Protein AF-A0A9E4ESA1-F1 (afdb_monomer)

Foldseek 3Di:
DDDDPDDDDLVVDDPVVSVVLVVQEDPDDDDDGPDHDDDDDDDDDDQDPVRVVVVVVCVVVVVVVPADADDDPVCVVVVVVVVHHHDDDDPPDDDDDDDDDDDDPVVVVVVVVVVVCVVVVDDDDDDDPDDDCCVVAVVVVHDPPHVVVVVVPDDDDPPPPDDDD

pLDDT: mean 81.93, std 13.22, range [29.19, 98.12]

Structure (mmCIF, N/CA/C/O backbone):
data_AF-A0A9E4ESA1-F1
#
_entry.id   AF-A0A9E4ESA1-F1
#
loop_
_atom_site.group_PDB
_atom_site.id
_atom_site.type_symbol
_atom_site.label_atom_id
_atom_site.label_alt_id
_atom_site.label_comp_id
_atom_site.label_asym_id
_atom_site.label_entity_id
_atom_site.label_seq_id
_atom_site.pdbx_PDB_ins_code
_atom_site.Cartn_x
_atom_site.Cartn_y
_atom_site.Cartn_z
_atom_site.occupancy
_atom_site.B_iso_or_equiv
_atom_site.auth_seq_id
_atom_site.auth_comp_id
_atom_site.auth_asym_id
_atom_site.auth_atom_id
_atom_site.pdbx_PDB_model_num
ATOM 1 N N . GLU A 1 1 ? 7.015 -31.900 52.671 1.00 43.53 1 GLU A N 1
ATOM 2 C CA . GLU A 1 1 ? 5.745 -31.254 52.297 1.00 43.53 1 GLU A CA 1
ATOM 3 C C . GLU A 1 1 ? 5.030 -30.828 53.572 1.00 43.53 1 GLU A C 1
ATOM 5 O O . GLU A 1 1 ? 4.573 -31.668 54.329 1.00 43.53 1 GLU A O 1
ATOM 10 N N . ALA A 1 2 ? 5.078 -29.531 53.855 1.00 29.19 2 ALA A N 1
ATOM 11 C CA . ALA A 1 2 ? 4.294 -28.795 54.845 1.00 29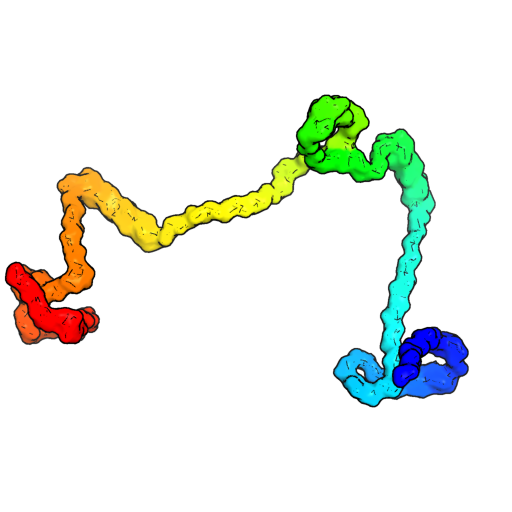.19 2 ALA A CA 1
ATOM 12 C C . ALA A 1 2 ? 4.260 -27.382 54.242 1.00 29.19 2 ALA A C 1
ATOM 14 O O . ALA A 1 2 ? 5.314 -26.798 53.997 1.00 29.19 2 ALA A O 1
ATOM 15 N N . GLY A 1 3 ? 3.130 -26.959 53.686 1.00 33.62 3 GLY A N 1
ATOM 16 C CA . GLY A 1 3 ? 2.076 -26.390 54.517 1.00 33.62 3 GLY A CA 1
ATOM 17 C C . GLY A 1 3 ? 2.502 -24.952 54.803 1.00 33.62 3 GLY A C 1
ATOM 18 O O . GLY A 1 3 ? 3.182 -24.704 55.787 1.00 33.62 3 GLY A O 1
ATOM 19 N N . ASP A 1 4 ? 2.491 -24.120 53.767 1.00 46.84 4 ASP A N 1
ATOM 20 C CA . ASP A 1 4 ? 1.438 -23.112 53.607 1.00 46.84 4 ASP A CA 1
ATOM 21 C C . ASP A 1 4 ? 1.682 -21.976 54.609 1.00 46.84 4 ASP A C 1
ATOM 23 O O . ASP A 1 4 ? 1.510 -22.128 55.817 1.00 46.84 4 ASP A O 1
ATOM 27 N N . GLY A 1 5 ? 2.242 -20.872 54.109 1.00 52.59 5 GLY A N 1
ATOM 28 C CA . GLY A 1 5 ? 2.583 -19.727 54.944 1.00 52.59 5 GLY A CA 1
ATOM 29 C C . GLY A 1 5 ? 1.314 -19.190 55.591 1.00 52.59 5 GLY A C 1
ATOM 30 O O . GLY A 1 5 ? 0.482 -18.619 54.896 1.00 52.59 5 GLY A O 1
ATOM 31 N N . ALA A 1 6 ? 1.166 -19.390 56.901 1.00 63.44 6 ALA A N 1
ATOM 32 C CA . ALA A 1 6 ? 0.019 -18.887 57.640 1.00 63.44 6 ALA A CA 1
ATOM 33 C C . ALA A 1 6 ? -0.054 -17.358 57.503 1.00 63.44 6 ALA A C 1
ATOM 35 O O . ALA A 1 6 ? 0.873 -16.643 57.893 1.00 63.44 6 ALA A O 1
ATOM 36 N N . GLU A 1 7 ? -1.151 -16.865 56.927 1.00 67.38 7 GLU A N 1
ATOM 37 C CA . GLU A 1 7 ? -1.477 -15.443 56.917 1.00 67.38 7 GLU A CA 1
ATOM 38 C C . GLU A 1 7 ? -1.911 -15.057 58.336 1.00 67.38 7 GLU A C 1
ATOM 40 O O . GLU A 1 7 ? -2.972 -15.460 58.808 1.00 67.38 7 GLU A O 1
ATOM 45 N N . LEU A 1 8 ? -1.050 -14.327 59.044 1.00 76.00 8 LEU A N 1
ATOM 46 C CA . LEU A 1 8 ? -1.303 -13.832 60.396 1.00 76.00 8 LEU A CA 1
ATOM 47 C C . LEU A 1 8 ? -1.573 -12.331 60.317 1.00 76.00 8 LEU A C 1
ATOM 49 O O . LEU A 1 8 ? -0.857 -11.613 59.612 1.00 76.00 8 LEU A O 1
ATOM 53 N N . ASN A 1 9 ? -2.594 -11.852 61.029 1.00 75.38 9 ASN A N 1
ATOM 54 C CA . ASN A 1 9 ? -2.868 -10.425 61.075 1.00 75.38 9 ASN A CA 1
ATOM 55 C C . ASN A 1 9 ? -1.798 -9.738 61.935 1.00 75.38 9 ASN A C 1
ATOM 57 O O . ASN A 1 9 ? -1.491 -10.173 63.043 1.00 75.38 9 ASN A O 1
ATOM 61 N N . LEU A 1 10 ? -1.195 -8.672 61.409 1.00 73.81 10 LEU A N 1
ATOM 62 C CA . LEU A 1 10 ? -0.106 -7.967 62.087 1.00 73.81 10 LEU A CA 1
ATOM 63 C C . LEU A 1 10 ? -0.573 -7.333 63.408 1.00 73.81 10 LEU A C 1
ATOM 65 O O . LEU A 1 10 ? 0.233 -7.166 64.323 1.00 73.81 10 LEU A O 1
ATOM 69 N N . ASP A 1 11 ? -1.866 -7.024 63.507 1.00 76.25 11 ASP A N 1
ATOM 70 C CA . ASP A 1 11 ? -2.482 -6.398 64.677 1.00 76.25 11 ASP A CA 1
ATOM 71 C C . ASP A 1 11 ? -2.659 -7.366 65.864 1.00 76.25 11 ASP A C 1
ATOM 73 O O . ASP A 1 11 ? -2.854 -6.914 66.990 1.00 76.25 11 ASP A O 1
ATOM 77 N N . ASP A 1 12 ? -2.513 -8.680 65.651 1.00 80.94 12 ASP A N 1
ATOM 78 C CA . ASP A 1 12 ? -2.643 -9.698 66.706 1.00 80.94 12 ASP A CA 1
ATOM 79 C C . ASP A 1 12 ? -1.376 -9.829 67.585 1.00 80.94 12 ASP A C 1
ATOM 81 O O . ASP A 1 12 ? -1.366 -10.566 68.572 1.00 80.94 12 ASP A O 1
ATOM 85 N N . PHE A 1 13 ? -0.287 -9.125 67.247 1.00 81.88 13 PHE A N 1
ATOM 86 C CA . PHE A 1 13 ? 0.993 -9.169 67.968 1.00 81.88 13 PHE A CA 1
ATOM 87 C C . PHE A 1 13 ? 1.196 -7.959 68.894 1.00 81.88 13 PHE A C 1
ATOM 89 O O . PHE A 1 13 ? 0.726 -6.862 68.610 1.00 81.88 13 PHE A O 1
ATOM 96 N N . THR A 1 14 ? 1.977 -8.121 69.967 1.00 83.69 14 THR A N 1
ATOM 97 C CA . THR A 1 14 ? 2.378 -7.030 70.879 1.00 83.69 14 THR A CA 1
ATOM 98 C C . THR A 1 14 ? 3.174 -5.933 70.153 1.00 83.69 14 THR A C 1
ATOM 100 O O . THR A 1 14 ? 3.917 -6.228 69.215 1.00 83.69 14 THR A O 1
ATOM 103 N N . GLU A 1 15 ? 3.091 -4.678 70.611 1.00 77.50 15 GLU A N 1
ATOM 104 C CA . GLU A 1 15 ? 3.741 -3.510 69.977 1.00 77.50 15 GLU A CA 1
ATOM 105 C C . GLU A 1 15 ? 5.250 -3.694 69.716 1.00 77.50 15 GLU A C 1
ATOM 107 O O . GLU A 1 15 ? 5.754 -3.305 68.658 1.00 77.50 15 GLU A O 1
ATOM 112 N N . GLU A 1 16 ? 5.968 -4.357 70.628 1.00 80.50 16 GLU A N 1
ATOM 113 C CA . GLU A 1 16 ? 7.392 -4.682 70.467 1.00 80.50 16 GLU A CA 1
ATOM 114 C C . GLU A 1 16 ? 7.640 -5.568 69.235 1.00 80.50 16 GLU A C 1
ATOM 116 O O . GLU A 1 16 ? 8.523 -5.291 68.420 1.00 80.50 16 GLU A O 1
ATOM 121 N N . ILE A 1 17 ? 6.806 -6.592 69.040 1.00 79.12 17 ILE A N 1
ATOM 122 C CA . ILE A 1 17 ? 6.909 -7.542 67.928 1.00 79.12 17 ILE A CA 1
ATOM 123 C C . ILE A 1 17 ? 6.488 -6.871 66.615 1.00 79.12 17 ILE A C 1
ATOM 125 O O . ILE A 1 17 ? 7.144 -7.059 65.588 1.00 79.12 17 ILE A O 1
ATOM 129 N N . GLN A 1 18 ? 5.457 -6.023 66.639 1.00 77.19 18 GLN A N 1
ATOM 130 C CA . GLN A 1 18 ? 5.045 -5.243 65.468 1.00 77.19 18 GLN A CA 1
ATOM 131 C C . GLN A 1 18 ? 6.162 -4.307 64.981 1.00 77.19 18 GLN A C 1
ATOM 133 O O . GLN A 1 18 ? 6.402 -4.204 63.774 1.00 77.19 18 GLN A O 1
ATOM 138 N N . SER A 1 19 ? 6.866 -3.640 65.905 1.00 74.50 19 SER A N 1
ATOM 139 C CA . SER A 1 19 ? 7.985 -2.748 65.572 1.00 74.50 19 SER A CA 1
ATOM 140 C C . SER A 1 19 ? 9.146 -3.511 64.921 1.00 74.50 19 SER A C 1
ATOM 142 O O . SER A 1 19 ? 9.648 -3.102 63.871 1.00 74.50 19 SER A O 1
ATOM 144 N N . TYR A 1 20 ? 9.471 -4.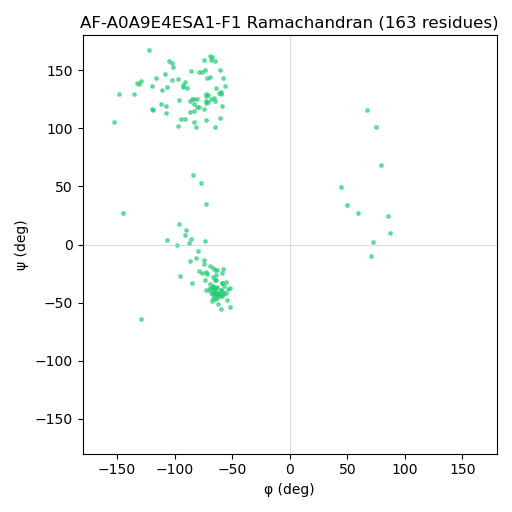689 65.461 1.00 79.06 20 TYR A N 1
ATOM 145 C CA . TYR A 1 20 ? 10.507 -5.579 64.944 1.00 79.06 20 TYR A CA 1
ATOM 146 C C . TYR A 1 20 ? 10.182 -6.120 63.542 1.00 79.06 20 TYR A C 1
ATOM 148 O O . TYR A 1 20 ? 11.043 -6.154 62.657 1.00 79.06 20 TYR A O 1
ATOM 156 N N . ILE A 1 21 ? 8.923 -6.506 63.303 1.00 78.31 21 ILE A N 1
ATOM 157 C CA . ILE A 1 21 ? 8.459 -6.982 61.991 1.00 78.31 21 ILE A CA 1
ATOM 158 C C . ILE A 1 21 ? 8.515 -5.851 60.957 1.00 78.31 21 ILE A C 1
ATOM 160 O O . ILE A 1 21 ? 8.956 -6.074 59.826 1.00 78.31 21 ILE A O 1
ATOM 164 N N . ARG A 1 22 ? 8.126 -4.624 61.329 1.00 73.62 22 ARG A N 1
ATOM 165 C CA . ARG A 1 22 ? 8.182 -3.453 60.435 1.00 73.62 22 ARG A CA 1
ATOM 166 C C . ARG A 1 22 ? 9.616 -3.057 60.075 1.00 73.62 22 ARG A C 1
ATOM 168 O O . ARG A 1 22 ? 9.855 -2.716 58.920 1.00 73.62 22 ARG A O 1
ATOM 175 N N . GLU A 1 23 ? 10.561 -3.143 61.014 1.00 75.06 23 GLU A N 1
ATOM 176 C CA . GLU A 1 23 ? 11.975 -2.809 60.776 1.00 75.06 23 GLU A CA 1
ATOM 177 C C . GLU A 1 23 ? 12.653 -3.788 59.800 1.00 75.06 23 GLU A C 1
ATOM 179 O O . GLU A 1 23 ? 13.450 -3.386 58.952 1.00 75.06 23 GLU A O 1
ATOM 184 N N . ARG A 1 24 ? 12.309 -5.081 59.878 1.00 71.69 24 ARG A N 1
ATOM 185 C CA . ARG A 1 24 ? 12.946 -6.144 59.077 1.00 71.69 24 ARG A CA 1
ATOM 186 C C . ARG A 1 24 ? 12.185 -6.553 57.816 1.00 71.69 24 ARG A C 1
ATOM 188 O O . ARG A 1 24 ? 12.664 -7.410 57.069 1.00 71.69 24 ARG A O 1
ATOM 195 N N . THR A 1 25 ? 11.036 -5.943 57.534 1.00 67.94 25 THR A N 1
ATOM 196 C CA . THR A 1 25 ? 10.279 -6.219 56.307 1.00 67.94 25 THR A CA 1
ATOM 197 C C . THR A 1 25 ? 10.766 -5.341 55.158 1.00 67.94 25 THR A C 1
ATOM 199 O O . THR A 1 25 ? 10.720 -4.114 55.218 1.00 67.94 25 THR A O 1
ATOM 202 N N . SER A 1 26 ? 11.177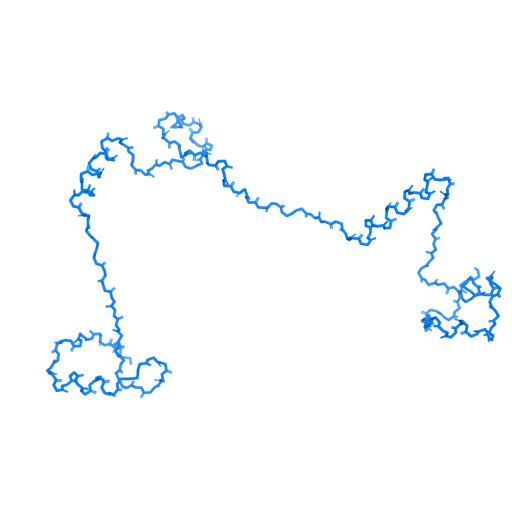 -5.953 54.043 1.00 60.91 26 SER A N 1
ATOM 203 C CA . SER A 1 26 ? 11.481 -5.184 52.834 1.00 60.91 26 SER A CA 1
ATOM 204 C C . SER A 1 26 ? 10.181 -4.716 52.174 1.00 60.91 26 SER A C 1
ATOM 206 O O . SER A 1 26 ? 9.407 -5.546 51.685 1.00 60.91 26 SER A O 1
ATOM 208 N N . LYS A 1 27 ? 9.946 -3.402 52.094 1.00 57.66 27 LYS A N 1
ATOM 209 C CA . LYS A 1 27 ? 8.890 -2.857 51.231 1.00 57.66 27 LYS A CA 1
ATOM 210 C C . LYS A 1 27 ? 9.255 -3.148 49.774 1.00 57.66 27 LYS A C 1
ATOM 212 O O . LYS A 1 27 ? 10.063 -2.440 49.184 1.00 57.66 27 LYS A O 1
ATOM 217 N N . ARG A 1 28 ? 8.625 -4.186 49.211 1.00 53.66 28 ARG A N 1
ATOM 218 C CA . ARG A 1 28 ? 8.676 -4.598 47.795 1.00 53.66 28 ARG A CA 1
ATOM 219 C C . ARG A 1 28 ? 10.041 -5.125 47.302 1.00 53.66 28 ARG A C 1
ATOM 221 O O . ARG A 1 28 ? 11.004 -4.389 47.138 1.00 53.66 28 ARG A O 1
ATOM 228 N N . GLY A 1 29 ? 10.069 -6.406 46.917 1.00 54.22 29 GLY A N 1
ATOM 229 C CA . GLY A 1 29 ? 10.943 -6.880 45.833 1.00 54.22 29 GLY A CA 1
ATOM 230 C C . GLY A 1 29 ? 12.393 -7.273 46.149 1.00 54.22 29 GLY A C 1
ATOM 231 O O . GLY A 1 29 ? 13.202 -7.266 45.226 1.00 54.22 29 GLY A O 1
ATOM 232 N N . LYS A 1 30 ? 12.756 -7.671 47.378 1.00 52.59 30 LYS A N 1
ATOM 233 C CA . LYS A 1 30 ? 14.051 -8.343 47.639 1.00 52.59 30 LYS A CA 1
ATOM 234 C C . LYS A 1 30 ? 13.842 -9.742 48.228 1.00 52.59 30 LYS A C 1
ATOM 236 O O . LYS A 1 30 ? 13.299 -9.897 49.313 1.00 52.59 30 LYS A O 1
ATOM 241 N N . GLY A 1 31 ? 14.280 -10.769 47.497 1.00 55.56 31 GLY A N 1
ATOM 242 C CA . GLY A 1 31 ? 13.970 -12.189 47.731 1.00 55.56 31 GLY A CA 1
ATOM 243 C C . GLY A 1 31 ? 14.645 -12.879 48.927 1.00 55.56 31 GLY A C 1
ATOM 244 O O . GLY A 1 31 ? 14.983 -14.050 48.802 1.00 55.56 31 GLY A O 1
ATOM 245 N N . ARG A 1 32 ? 14.878 -12.193 50.059 1.00 58.72 32 ARG A N 1
ATOM 246 C CA . ARG A 1 32 ? 15.512 -12.788 51.262 1.00 58.72 32 ARG A CA 1
ATOM 247 C C . ARG A 1 32 ? 14.993 -12.257 52.616 1.00 58.72 32 ARG A C 1
ATOM 249 O O . ARG A 1 32 ? 15.735 -12.267 53.591 1.00 58.72 32 ARG A O 1
ATOM 256 N N . ALA A 1 33 ? 13.747 -11.790 52.708 1.00 65.62 33 ALA A N 1
ATOM 257 C CA . ALA A 1 33 ? 13.138 -11.442 54.001 1.00 65.62 33 ALA A CA 1
ATOM 258 C C . ALA A 1 33 ? 12.361 -12.639 54.583 1.00 65.62 33 ALA A C 1
ATOM 260 O O . ALA A 1 33 ? 11.654 -13.318 53.843 1.00 65.62 33 ALA A O 1
ATOM 261 N N . ALA A 1 34 ? 12.491 -12.890 55.892 1.00 71.00 34 ALA A N 1
ATOM 262 C CA . ALA A 1 34 ? 11.810 -13.992 56.587 1.00 71.00 34 ALA A CA 1
ATOM 263 C C . ALA A 1 34 ? 10.297 -13.760 56.761 1.00 71.00 34 ALA A C 1
ATOM 265 O O . ALA A 1 34 ? 9.539 -14.717 56.865 1.00 71.00 34 ALA A O 1
ATOM 266 N N . VAL A 1 35 ? 9.862 -12.496 56.769 1.00 69.25 35 VAL A N 1
ATOM 267 C CA . VAL A 1 35 ? 8.457 -12.086 56.866 1.00 69.25 35 VAL A CA 1
ATOM 268 C C . VAL A 1 35 ? 8.178 -11.062 55.772 1.00 69.25 35 VAL A C 1
ATOM 270 O O . VAL A 1 35 ? 8.998 -10.180 55.497 1.00 69.25 35 VAL A O 1
ATOM 273 N N . ARG A 1 36 ? 7.018 -11.193 55.128 1.00 68.75 36 ARG A N 1
ATOM 274 C CA . ARG A 1 36 ? 6.512 -10.246 54.139 1.00 68.75 36 ARG A CA 1
ATOM 275 C C . ARG A 1 36 ? 5.201 -9.680 54.658 1.00 68.75 36 ARG A C 1
ATOM 277 O O . ARG A 1 36 ? 4.231 -10.414 54.780 1.00 68.75 36 ARG A O 1
ATOM 284 N N . VAL A 1 37 ? 5.178 -8.380 54.921 1.00 72.50 37 VAL A N 1
ATOM 285 C CA . VAL A 1 37 ? 3.932 -7.661 55.197 1.00 72.50 37 VAL A CA 1
ATOM 286 C C . VAL A 1 37 ? 3.303 -7.299 53.858 1.00 72.50 37 VAL A C 1
ATOM 288 O O . VAL A 1 37 ? 3.940 -6.642 53.028 1.00 72.50 37 VAL A O 1
ATOM 291 N N . ASP A 1 38 ? 2.083 -7.772 53.638 1.00 71.44 38 ASP A N 1
ATOM 292 C CA . ASP A 1 38 ? 1.251 -7.394 52.502 1.00 71.44 38 ASP A CA 1
ATOM 293 C C . ASP A 1 38 ? 0.065 -6.594 53.038 1.00 71.44 38 ASP A C 1
ATOM 295 O O . ASP A 1 38 ? -0.681 -7.063 53.894 1.00 71.44 38 ASP A O 1
ATOM 299 N N . GLU A 1 39 ? -0.081 -5.358 52.574 1.00 75.25 39 GLU A N 1
ATOM 300 C CA . GLU A 1 39 ? -1.219 -4.522 52.942 1.00 75.25 39 GLU A CA 1
ATOM 301 C C . GLU A 1 39 ? -2.387 -4.886 52.023 1.00 75.25 39 GLU A C 1
ATOM 303 O O . GLU A 1 39 ? -2.404 -4.524 50.843 1.00 75.25 39 GLU A O 1
ATOM 308 N N . ARG A 1 40 ? -3.373 -5.617 52.553 1.00 75.38 40 ARG A N 1
ATOM 309 C CA . ARG A 1 40 ? -4.629 -5.881 51.847 1.00 75.38 40 ARG A CA 1
ATOM 310 C C . ARG A 1 40 ? -5.678 -4.876 52.281 1.00 75.38 40 ARG A C 1
ATOM 312 O O . ARG A 1 40 ? -5.974 -4.722 53.459 1.00 75.38 40 ARG A O 1
ATOM 319 N N . LEU A 1 41 ? -6.246 -4.185 51.302 1.00 80.94 41 LEU A N 1
ATOM 320 C CA . LEU A 1 41 ? -7.297 -3.212 51.538 1.00 80.94 41 LEU A CA 1
ATOM 321 C C . LEU A 1 41 ? -8.661 -3.866 51.286 1.00 80.94 41 LEU A C 1
ATOM 323 O O . LEU A 1 41 ? -9.077 -3.998 50.134 1.00 80.94 41 LEU A O 1
ATOM 327 N N . GLU A 1 42 ? -9.372 -4.241 52.347 1.00 80.94 42 GLU A N 1
ATOM 328 C CA . GLU A 1 42 ? -10.769 -4.665 52.233 1.00 80.94 42 GLU A CA 1
ATOM 329 C C . GLU A 1 42 ? -11.684 -3.442 52.143 1.00 80.94 42 GLU A C 1
ATOM 331 O O . GLU A 1 42 ? -11.739 -2.596 53.036 1.00 80.94 42 GLU A O 1
ATOM 336 N N . ARG A 1 43 ? -12.403 -3.320 51.025 1.00 85.00 43 ARG A N 1
ATOM 337 C CA . ARG A 1 43 ? -13.370 -2.241 50.807 1.00 85.00 43 ARG A CA 1
ATOM 338 C C . ARG A 1 43 ? -14.776 -2.801 50.884 1.00 85.00 43 ARG A C 1
ATOM 340 O O . ARG A 1 43 ? -15.199 -3.532 49.993 1.00 85.00 43 ARG A O 1
ATOM 347 N N . MET A 1 44 ? -15.521 -2.392 51.903 1.00 85.31 44 MET A N 1
ATOM 348 C CA . MET A 1 44 ? -16.964 -2.597 51.944 1.00 85.31 44 MET A CA 1
ATOM 349 C C . MET A 1 44 ? -17.688 -1.379 51.380 1.00 85.31 44 MET A C 1
ATOM 351 O O . MET A 1 44 ? -17.377 -0.236 51.712 1.00 85.31 44 MET A O 1
ATOM 355 N N . TYR A 1 45 ? -18.684 -1.635 50.538 1.00 85.81 45 TYR A N 1
ATOM 356 C CA . TYR A 1 45 ? -19.526 -0.604 49.948 1.00 85.81 45 TYR A CA 1
ATOM 357 C C . TYR A 1 45 ? -20.936 -0.713 50.517 1.00 85.81 45 TYR A C 1
ATOM 359 O O . TYR A 1 45 ? -21.524 -1.791 50.557 1.00 85.81 45 TYR A O 1
ATOM 367 N N . ARG A 1 46 ? -21.498 0.423 50.929 1.00 89.44 46 ARG A N 1
ATOM 368 C CA . ARG A 1 46 ? -22.896 0.540 51.339 1.00 89.44 46 ARG A CA 1
ATOM 369 C C . ARG A 1 46 ? -23.538 1.697 50.590 1.00 89.44 46 ARG A C 1
ATOM 371 O O . ARG A 1 46 ? -22.930 2.751 50.420 1.00 89.44 46 ARG A O 1
ATOM 378 N N . LEU A 1 47 ? -24.786 1.509 50.171 1.00 89.06 47 LEU A N 1
ATOM 379 C CA . LEU A 1 47 ? -25.571 2.583 49.575 1.00 89.06 47 LEU A CA 1
ATOM 380 C C . LEU A 1 47 ? -25.821 3.700 50.593 1.00 89.06 47 LEU A C 1
ATOM 382 O O . LEU A 1 47 ? -26.209 3.460 51.740 1.00 89.06 47 LEU A O 1
ATOM 386 N N . THR A 1 48 ? -25.633 4.940 50.152 1.00 92.25 48 THR A N 1
ATOM 387 C CA . THR A 1 48 ? -25.997 6.121 50.937 1.00 92.25 48 THR A CA 1
ATOM 388 C C . THR A 1 48 ? -27.524 6.219 51.065 1.00 92.25 48 THR A C 1
ATOM 390 O O . THR A 1 48 ? -28.247 5.669 50.230 1.00 92.25 48 THR A O 1
ATOM 393 N N . PRO A 1 49 ? -28.068 6.943 52.062 1.00 89.12 49 PRO A N 1
ATOM 394 C CA . PRO A 1 49 ? -29.518 7.102 52.205 1.00 89.12 49 PRO A CA 1
ATOM 395 C C . PRO A 1 49 ? -30.235 7.625 50.936 1.00 89.12 49 PRO A C 1
ATOM 397 O O . PRO A 1 49 ? -31.310 7.116 50.614 1.00 89.12 49 PRO A O 1
ATOM 400 N N . PRO A 1 50 ? -29.671 8.573 50.154 1.00 88.31 50 PRO A N 1
ATOM 401 C CA . PRO A 1 50 ? -30.197 8.918 48.828 1.00 88.31 50 PRO A CA 1
ATOM 402 C C . PRO A 1 50 ? -30.122 7.770 47.811 1.00 88.31 50 PRO A C 1
ATOM 404 O O . PRO A 1 50 ? -31.048 7.598 47.018 1.00 88.31 50 PRO A O 1
ATOM 407 N N . GLY A 1 51 ? -29.057 6.966 47.847 1.00 85.06 51 GLY A N 1
ATOM 408 C CA . GLY A 1 51 ? -28.896 5.781 47.002 1.00 85.06 51 GLY A CA 1
ATOM 409 C C . GLY A 1 51 ? -29.974 4.728 47.254 1.00 85.06 51 GLY A C 1
ATOM 410 O O . GLY A 1 51 ? -30.548 4.217 46.301 1.00 85.06 51 GLY A O 1
ATOM 411 N N . VAL A 1 52 ? -30.337 4.482 48.517 1.00 86.56 52 VAL A N 1
ATOM 412 C CA . VAL A 1 52 ? -31.427 3.553 48.879 1.00 86.56 52 VAL A CA 1
ATOM 413 C C . VAL A 1 52 ? -32.780 4.035 48.337 1.00 86.56 52 VAL A C 1
ATOM 415 O O . VAL A 1 52 ? -33.535 3.246 47.776 1.00 86.56 52 VAL A O 1
ATOM 418 N N . ARG A 1 53 ? -33.076 5.341 48.419 1.00 83.69 53 ARG A N 1
ATOM 419 C CA . ARG A 1 53 ? -34.306 5.913 47.829 1.00 83.69 53 ARG A CA 1
ATOM 420 C C . ARG A 1 53 ? -34.331 5.812 46.305 1.00 83.69 53 ARG A C 1
ATOM 422 O O . ARG A 1 53 ? -35.383 5.592 45.714 1.00 83.69 53 ARG A O 1
ATOM 429 N N . THR A 1 54 ? -33.175 6.000 45.674 1.00 81.75 54 THR A N 1
ATOM 430 C CA . THR A 1 54 ? -33.037 5.903 44.216 1.00 81.75 54 THR A CA 1
ATOM 431 C C . THR A 1 54 ? -33.190 4.456 43.756 1.00 81.75 54 THR A C 1
ATOM 433 O O . THR A 1 54 ? -33.875 4.216 42.770 1.00 81.75 54 THR A O 1
ATOM 436 N N . LEU A 1 55 ? -32.645 3.495 44.509 1.00 80.62 55 LEU A N 1
ATOM 437 C CA . LEU A 1 55 ? -32.818 2.066 44.253 1.00 80.62 55 LEU A CA 1
ATOM 438 C C . LEU A 1 55 ? -34.297 1.662 44.271 1.00 80.62 55 LEU A C 1
ATOM 440 O O . LEU A 1 55 ? -34.729 0.972 43.358 1.00 80.62 55 LEU A O 1
ATOM 444 N N . GLY A 1 56 ? -35.077 2.148 45.245 1.00 78.50 56 GLY A N 1
ATOM 445 C CA . GLY A 1 56 ? -36.528 1.923 45.275 1.00 78.50 56 GLY A CA 1
ATOM 446 C C . GLY A 1 56 ? -37.208 2.375 43.979 1.00 78.50 56 GLY A C 1
ATOM 447 O O . GLY A 1 56 ? -37.894 1.592 43.341 1.00 78.50 56 GLY A O 1
ATOM 448 N N . ARG A 1 57 ? -36.898 3.588 43.501 1.00 77.94 57 ARG A N 1
ATOM 449 C CA . ARG A 1 57 ? -37.434 4.106 42.226 1.00 77.94 57 ARG A CA 1
ATOM 450 C C . ARG A 1 57 ? -36.985 3.304 40.998 1.00 77.94 57 ARG A C 1
ATOM 452 O O . ARG A 1 57 ? -37.751 3.160 40.051 1.00 77.94 57 ARG A O 1
ATOM 459 N N . ILE A 1 58 ? -35.742 2.823 40.981 1.00 72.25 58 ILE A N 1
ATOM 460 C CA . ILE A 1 58 ? -35.193 1.991 39.894 1.00 72.25 58 ILE A CA 1
ATOM 461 C C . ILE A 1 58 ? -35.916 0.637 39.834 1.00 72.25 58 ILE A C 1
ATOM 463 O O . ILE A 1 58 ? -36.279 0.183 38.751 1.00 72.25 58 ILE A O 1
ATOM 467 N N . LEU A 1 59 ? -36.174 0.026 40.992 1.00 72.38 59 LEU A N 1
ATOM 468 C CA . LEU A 1 59 ? -36.947 -1.212 41.100 1.00 72.38 59 LEU A CA 1
ATOM 469 C C . LEU A 1 59 ? -38.417 -0.995 40.705 1.00 72.38 59 LEU A C 1
ATOM 471 O O . LEU A 1 59 ? -38.952 -1.784 39.932 1.00 72.38 59 LEU A O 1
ATOM 475 N N . ASP A 1 60 ? -39.037 0.110 41.135 1.00 69.50 60 ASP A N 1
ATOM 476 C CA . ASP A 1 60 ? -40.423 0.466 40.778 1.00 69.50 60 ASP A CA 1
ATOM 477 C C . ASP A 1 60 ? -40.604 0.727 39.271 1.00 69.50 60 ASP A C 1
ATOM 479 O O . ASP A 1 60 ? -41.670 0.490 38.708 1.00 69.50 60 ASP A O 1
ATOM 483 N N . THR A 1 61 ? -39.556 1.212 38.598 1.00 66.88 61 THR A N 1
ATOM 484 C CA . THR A 1 61 ? -39.547 1.450 37.143 1.00 66.88 61 THR A CA 1
ATOM 485 C C . THR A 1 61 ? -39.170 0.209 36.331 1.00 66.88 61 THR A C 1
ATOM 487 O O . THR A 1 61 ? -39.061 0.296 35.108 1.00 66.88 61 THR A O 1
ATOM 490 N N . ASN A 1 62 ? -38.995 -0.942 36.995 1.00 60.09 62 ASN A N 1
ATOM 491 C CA . ASN A 1 62 ? -38.564 -2.211 36.409 1.00 60.09 62 ASN A CA 1
ATOM 492 C C . ASN A 1 62 ? -37.314 -2.056 35.524 1.00 60.09 62 ASN A C 1
ATOM 494 O O . ASN A 1 62 ? -37.151 -2.718 34.497 1.00 60.09 62 ASN A O 1
ATOM 498 N N . LEU A 1 63 ? -36.431 -1.130 35.914 1.00 61.62 63 LEU A N 1
ATOM 499 C CA . LEU A 1 63 ? -35.170 -0.860 35.242 1.00 61.62 63 LEU A CA 1
ATOM 500 C C . LEU A 1 63 ? -34.132 -1.865 35.766 1.00 61.62 63 LEU A C 1
ATOM 502 O O . LEU A 1 63 ? -33.131 -1.511 36.384 1.00 61.62 63 LEU A O 1
ATOM 506 N N . THR A 1 64 ? -34.427 -3.151 35.574 1.00 59.44 64 THR A N 1
ATOM 507 C CA . THR A 1 64 ? -33.776 -4.295 36.237 1.00 59.44 64 THR A CA 1
ATOM 508 C C . THR A 1 64 ? -32.359 -4.566 35.717 1.00 59.44 64 THR A C 1
ATOM 510 O O . THR A 1 64 ? -31.717 -5.528 36.119 1.00 59.44 64 THR A O 1
ATOM 513 N N . GLY A 1 65 ? -31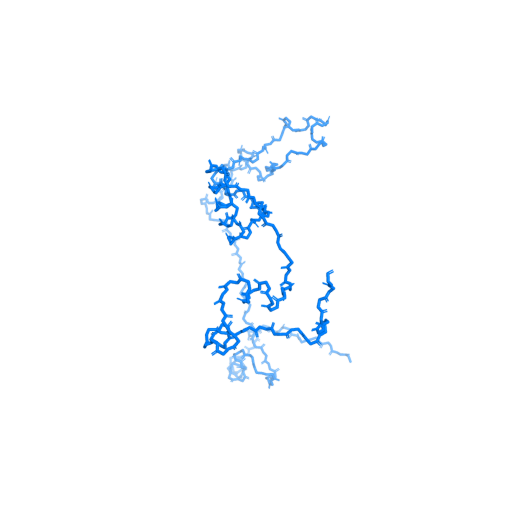.842 -3.740 34.804 1.00 59.62 65 GLY A N 1
ATOM 514 C CA . GLY A 1 65 ? -30.537 -3.936 34.166 1.00 59.62 65 GLY A CA 1
ATOM 515 C C . GLY A 1 65 ? -30.490 -5.105 33.173 1.00 59.62 65 GLY A C 1
ATOM 516 O O . GLY A 1 65 ? -29.540 -5.197 32.400 1.00 59.62 65 GLY A O 1
ATOM 517 N N . GLU A 1 66 ? -31.525 -5.948 33.128 1.00 65.44 66 GLU A N 1
ATOM 518 C CA . GLU A 1 66 ? -31.725 -7.016 32.142 1.00 65.44 66 GLU A CA 1
ATOM 519 C C . GLU A 1 66 ? -32.224 -6.456 30.79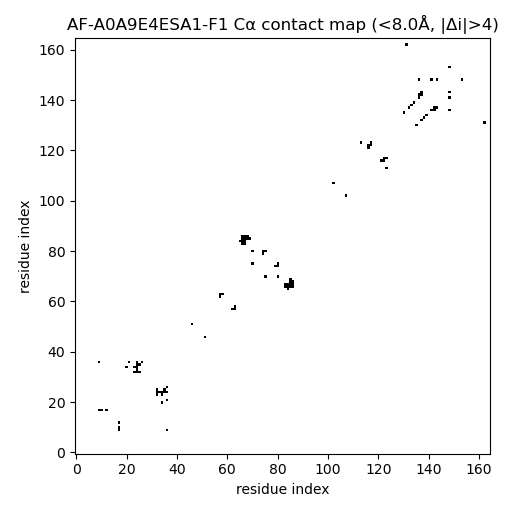9 1.00 65.44 66 GLU A C 1
ATOM 521 O O . GLU A 1 66 ? -33.249 -6.860 30.252 1.00 65.44 66 GLU A O 1
ATOM 526 N N . GLU A 1 67 ? -31.508 -5.472 30.258 1.00 78.44 67 GLU A N 1
ATOM 527 C CA . GLU A 1 67 ? -31.754 -4.991 28.903 1.00 78.44 67 GLU A CA 1
ATOM 528 C C . GLU A 1 67 ? -31.091 -5.930 27.897 1.00 78.44 67 GLU A C 1
ATOM 530 O O . GLU A 1 67 ? -29.878 -6.171 27.927 1.00 78.44 67 GLU A O 1
ATOM 535 N N . VAL A 1 68 ? -31.877 -6.438 26.950 1.00 82.06 68 VAL A N 1
ATOM 536 C CA . VAL A 1 68 ? -31.343 -7.285 25.885 1.00 82.06 68 VAL A CA 1
ATOM 537 C C . VAL A 1 68 ? -30.549 -6.406 24.918 1.00 82.06 68 VAL A C 1
ATOM 539 O O . VAL A 1 68 ? -31.060 -5.428 24.370 1.00 82.06 68 VAL A O 1
ATOM 542 N N . SER A 1 69 ? -29.275 -6.738 24.704 1.00 82.31 69 SER A N 1
ATOM 543 C CA . SER A 1 69 ? -28.377 -5.969 23.829 1.00 82.31 69 SER A CA 1
ATOM 544 C C . SER A 1 69 ? -28.493 -6.360 22.356 1.00 82.31 69 SER A C 1
ATOM 546 O O . SER A 1 69 ? -28.322 -5.521 21.473 1.00 82.31 69 SER A O 1
ATOM 548 N N . ARG A 1 70 ? -28.776 -7.637 22.080 1.00 86.19 70 ARG A N 1
ATOM 549 C CA . ARG A 1 70 ? -28.839 -8.195 20.731 1.00 86.19 70 ARG A CA 1
ATOM 550 C C . ARG A 1 70 ? -30.063 -9.085 20.584 1.00 86.19 70 ARG A C 1
ATOM 552 O O . ARG A 1 70 ? -30.264 -10.003 21.368 1.00 86.19 70 ARG A O 1
ATOM 559 N N . LEU A 1 71 ? -30.834 -8.839 19.530 1.00 89.94 71 LEU A N 1
ATOM 560 C CA . LEU A 1 71 ? -31.919 -9.717 19.107 1.00 89.94 71 LEU A CA 1
ATOM 561 C C . LEU A 1 71 ? -31.338 -11.040 18.582 1.00 89.94 71 LEU A C 1
ATOM 563 O O . LEU A 1 71 ? -30.494 -11.023 17.680 1.00 89.94 71 LEU A O 1
ATOM 567 N N . THR A 1 72 ? -31.779 -12.172 19.133 1.00 90.44 72 THR A N 1
ATOM 568 C CA . THR A 1 72 ? -31.372 -13.506 18.664 1.00 90.44 72 THR A CA 1
ATOM 569 C C . THR A 1 72 ? -32.466 -14.165 17.811 1.00 90.44 72 THR A C 1
ATOM 571 O O . THR A 1 72 ? -33.646 -13.820 17.949 1.00 90.44 72 THR A O 1
ATOM 574 N N . PRO A 1 73 ? -32.118 -15.113 16.920 1.00 92.75 73 PRO A N 1
ATOM 575 C CA . PRO A 1 73 ? -33.099 -15.834 16.107 1.00 92.75 73 PRO A CA 1
ATOM 576 C C . PRO A 1 73 ? -34.172 -16.565 16.932 1.00 92.75 73 PRO A C 1
ATOM 578 O O . PRO A 1 73 ? -35.339 -16.582 16.545 1.00 92.75 73 PRO A O 1
ATOM 581 N N . GLU A 1 74 ? -33.812 -17.116 18.090 1.00 91.31 74 GLU A N 1
ATOM 582 C CA . GLU A 1 74 ? -34.715 -17.856 18.982 1.00 91.31 74 GLU A CA 1
ATOM 583 C C . GLU A 1 74 ? -35.782 -16.934 19.589 1.00 91.31 74 GLU A C 1
ATOM 585 O O . GLU A 1 74 ? -36.948 -17.312 19.728 1.00 91.31 74 GLU A O 1
ATOM 590 N N . MET A 1 75 ? -35.412 -15.687 19.898 1.00 88.62 75 MET A N 1
ATOM 591 C CA . MET A 1 75 ? -36.349 -14.676 20.393 1.00 88.62 75 MET A CA 1
ATOM 592 C C . MET A 1 75 ? -37.368 -14.279 19.326 1.00 88.62 75 MET A C 1
ATOM 594 O O . MET A 1 75 ? -38.527 -14.037 19.657 1.00 88.62 75 MET A O 1
ATOM 598 N N . ILE A 1 76 ? -36.951 -14.232 18.056 1.00 91.44 76 ILE A N 1
ATOM 599 C CA . ILE A 1 76 ? -37.837 -13.956 16.916 1.00 91.44 76 ILE A CA 1
ATOM 600 C C . ILE A 1 76 ? -38.839 -15.102 16.744 1.00 91.44 76 ILE A C 1
ATOM 602 O O . ILE A 1 76 ? -40.033 -14.840 16.612 1.00 91.44 76 ILE A O 1
ATOM 606 N N . GLN A 1 77 ? -38.368 -16.352 16.801 1.00 92.62 77 GLN A N 1
ATOM 607 C CA . GLN A 1 77 ? -39.208 -17.546 16.643 1.00 92.62 77 GLN A CA 1
ATOM 608 C C . GLN A 1 77 ? -40.231 -17.708 17.775 1.00 92.62 77 GLN A C 1
ATOM 610 O O . GLN A 1 77 ? -41.387 -18.027 17.519 1.00 92.62 77 GLN A O 1
ATOM 615 N N . SER A 1 78 ? -39.825 -17.456 19.021 1.00 90.25 78 SER A N 1
ATOM 616 C CA . SER A 1 78 ? -40.690 -17.581 20.207 1.00 90.25 78 SER A CA 1
ATOM 617 C C . SER A 1 78 ? -41.606 -16.374 20.448 1.00 90.25 78 SER A C 1
ATOM 619 O O . SER A 1 78 ? -42.495 -16.433 21.293 1.00 90.25 78 SER A O 1
ATOM 621 N N . GLY A 1 79 ? -41.387 -15.252 19.754 1.00 89.06 79 GLY A N 1
ATOM 622 C CA . GLY A 1 79 ? -42.103 -13.997 20.002 1.00 89.06 79 GLY A CA 1
ATOM 623 C C . GLY A 1 79 ? -41.698 -13.275 21.296 1.00 89.06 79 GLY A C 1
ATOM 624 O O . GLY A 1 79 ? -42.239 -12.206 21.583 1.00 89.06 79 GLY A O 1
ATOM 625 N N . ALA A 1 80 ? -40.722 -13.805 22.044 1.00 86.62 80 ALA A N 1
ATOM 626 C CA . ALA A 1 80 ? -40.238 -13.245 23.308 1.00 86.62 80 ALA A CA 1
ATOM 627 C C . ALA A 1 80 ? -39.694 -11.812 23.166 1.00 86.62 80 ALA A C 1
ATOM 629 O O . ALA A 1 80 ? -39.746 -11.034 24.115 1.00 86.62 80 ALA A O 1
ATOM 630 N N . TRP A 1 81 ? -39.242 -11.430 21.965 1.00 86.62 81 TRP A N 1
ATOM 631 C CA . TRP A 1 81 ? -38.746 -10.084 21.659 1.00 86.62 81 TRP A CA 1
ATOM 632 C C . TRP A 1 81 ? -39.762 -8.958 21.923 1.00 86.62 81 TRP A C 1
ATOM 634 O O . TRP A 1 81 ? -39.360 -7.813 22.096 1.00 86.62 81 TRP A O 1
ATOM 644 N N . LYS A 1 82 ? -41.067 -9.260 21.967 1.00 86.50 82 LYS A N 1
ATOM 645 C CA . LYS A 1 82 ? -42.121 -8.265 22.238 1.00 86.50 82 LYS A CA 1
ATOM 646 C C . LYS A 1 82 ? -42.226 -7.869 23.712 1.00 86.50 82 LYS A C 1
ATOM 648 O O . LYS A 1 82 ? -42.724 -6.790 24.006 1.00 86.50 82 LYS A O 1
ATOM 653 N N . ASN A 1 83 ? -41.775 -8.741 24.614 1.00 84.25 83 ASN A N 1
ATOM 654 C CA . ASN A 1 83 ? -41.949 -8.590 26.061 1.00 84.25 83 ASN A CA 1
ATOM 655 C C . ASN A 1 83 ? -40.647 -8.203 26.781 1.00 84.25 83 ASN A C 1
ATOM 657 O O . ASN A 1 83 ? -40.627 -8.139 28.006 1.00 84.25 83 ASN A O 1
ATOM 661 N N . VAL A 1 84 ? -39.561 -7.968 26.040 1.00 83.62 84 VAL A N 1
ATOM 662 C CA . VAL A 1 84 ? -38.252 -7.585 26.587 1.00 83.62 84 VAL A CA 1
ATOM 663 C C . VAL A 1 84 ? -37.942 -6.122 26.286 1.00 83.62 84 VAL A C 1
ATOM 665 O O . VAL A 1 84 ? -38.299 -5.598 25.230 1.00 83.62 84 VAL A O 1
ATOM 668 N N . SER A 1 85 ? -37.235 -5.466 27.206 1.00 83.25 85 SER A N 1
ATOM 669 C CA . SER A 1 85 ? -36.675 -4.136 26.967 1.00 83.25 85 SER A CA 1
ATOM 670 C C . SER A 1 85 ? -35.323 -4.267 26.269 1.00 83.25 85 SER A C 1
ATOM 672 O O . SER A 1 85 ? -34.430 -4.966 26.754 1.00 83.25 85 SER A O 1
ATOM 674 N N . PHE A 1 86 ? -35.162 -3.604 25.123 1.00 84.44 86 PHE A N 1
ATOM 675 C CA . PHE A 1 86 ? -33.879 -3.535 24.430 1.00 84.44 86 PHE A CA 1
ATOM 676 C C . PHE A 1 86 ? -33.082 -2.323 24.890 1.00 84.44 86 PHE A C 1
ATOM 678 O O . PHE A 1 86 ? -33.615 -1.215 25.001 1.00 84.44 86 PHE A O 1
ATOM 685 N N . ARG A 1 87 ? -31.771 -2.516 25.057 1.00 85.00 87 ARG A N 1
ATOM 686 C CA . ARG A 1 87 ? -30.851 -1.404 25.296 1.00 85.00 87 ARG A CA 1
ATOM 687 C C . ARG A 1 87 ? -30.907 -0.434 24.118 1.00 85.00 87 ARG A C 1
ATOM 689 O O . ARG A 1 87 ? -30.771 -0.844 22.963 1.00 85.00 87 ARG A O 1
ATOM 696 N N . ARG A 1 88 ? -31.059 0.866 24.393 1.00 84.50 88 ARG A N 1
ATOM 697 C CA . ARG A 1 88 ? -31.048 1.888 23.334 1.00 84.50 88 ARG A CA 1
ATOM 698 C C . ARG A 1 88 ? -29.701 1.892 22.614 1.00 84.50 88 ARG A C 1
ATOM 700 O O . ARG A 1 88 ? -28.647 1.951 23.247 1.00 84.50 88 ARG A O 1
ATOM 707 N N . TYR A 1 89 ? -29.753 1.849 21.286 1.00 83.19 89 TYR A N 1
ATOM 708 C CA . TYR A 1 89 ? -28.565 1.943 20.451 1.00 83.19 89 TYR A CA 1
ATOM 709 C C . TYR A 1 89 ? -28.026 3.375 20.465 1.00 83.19 89 TYR A C 1
ATOM 711 O O . TYR A 1 89 ? -28.732 4.317 20.102 1.00 83.19 89 TYR A O 1
ATOM 719 N N . ASP A 1 90 ? -26.775 3.535 20.883 1.00 88.19 90 ASP A N 1
ATOM 720 C CA . ASP A 1 90 ? -26.100 4.827 20.904 1.00 88.19 90 ASP A CA 1
ATOM 721 C C . ASP A 1 90 ? -25.352 5.054 19.582 1.00 88.19 90 ASP A C 1
ATOM 723 O O . ASP A 1 90 ? -24.327 4.433 19.301 1.00 88.19 90 ASP A O 1
ATOM 727 N N . ILE A 1 91 ? -25.887 5.965 18.767 1.00 89.19 91 ILE A N 1
ATOM 728 C CA . ILE A 1 91 ? -25.365 6.322 17.439 1.00 89.19 91 ILE A CA 1
ATOM 729 C C . ILE A 1 91 ? -24.025 7.072 17.549 1.00 89.19 91 ILE A C 1
ATOM 731 O O . ILE A 1 91 ? -23.266 7.130 16.582 1.00 89.19 91 ILE A O 1
ATOM 735 N N . SER A 1 92 ? -23.699 7.631 18.720 1.00 91.81 92 SER A N 1
ATOM 736 C CA . SER A 1 92 ? -22.431 8.337 18.935 1.00 91.81 92 SER A CA 1
ATOM 737 C C . SER A 1 92 ? -21.231 7.389 19.060 1.00 91.81 92 SER A C 1
ATOM 739 O O . SER A 1 92 ? -20.081 7.808 18.889 1.00 91.81 92 SER A O 1
ATOM 741 N N . ILE A 1 93 ? -21.482 6.099 19.315 1.00 89.38 93 ILE A N 1
ATOM 742 C CA . ILE A 1 93 ? -20.435 5.092 19.460 1.00 89.38 93 ILE A CA 1
ATOM 743 C C . ILE A 1 93 ? -19.826 4.787 18.093 1.00 89.38 93 ILE A C 1
ATOM 745 O O . ILE A 1 93 ? -20.509 4.443 17.128 1.00 89.38 93 ILE A O 1
ATOM 749 N N . LYS A 1 94 ? -18.494 4.864 18.021 1.00 88.75 94 LYS A N 1
ATOM 750 C CA . LYS A 1 94 ? -17.761 4.488 16.811 1.00 88.75 94 LYS A CA 1
ATOM 751 C C . LYS A 1 94 ? -17.921 2.985 16.561 1.00 88.75 94 LYS A C 1
ATOM 753 O O . LYS A 1 94 ? -17.584 2.198 17.448 1.00 88.75 94 LYS A O 1
ATOM 758 N N . PRO A 1 95 ? -18.364 2.572 15.362 1.00 89.25 95 PRO A N 1
ATOM 759 C CA . PRO A 1 95 ? -18.444 1.162 15.028 1.00 89.25 95 PRO A CA 1
ATOM 760 C C . PRO A 1 95 ? -17.041 0.537 14.994 1.00 89.25 95 PRO A C 1
ATOM 762 O O . PRO A 1 95 ? -16.041 1.243 14.793 1.00 89.25 95 PRO A O 1
ATOM 765 N N . PRO A 1 96 ? -16.947 -0.793 15.156 1.00 89.12 96 PRO A N 1
ATOM 766 C CA . PRO A 1 96 ? -15.689 -1.498 14.968 1.00 89.12 96 PRO A CA 1
ATOM 767 C C . PRO A 1 96 ? -15.141 -1.229 13.562 1.00 89.12 96 PRO A C 1
ATOM 769 O O . PRO A 1 96 ? -15.870 -1.228 12.569 1.00 89.12 96 PRO A O 1
ATOM 772 N N . ARG A 1 97 ? -13.832 -0.975 13.477 1.00 89.06 97 ARG A N 1
ATOM 773 C CA . ARG A 1 97 ? -13.168 -0.706 12.200 1.00 89.06 97 ARG A CA 1
ATOM 774 C C . ARG A 1 97 ? -13.085 -1.989 11.381 1.00 89.06 97 ARG A C 1
ATOM 776 O O . ARG A 1 97 ? -12.459 -2.952 11.810 1.00 89.06 97 ARG A O 1
ATOM 783 N N . ILE A 1 98 ? -13.636 -1.957 10.173 1.00 91.81 98 ILE A N 1
ATOM 784 C CA . ILE A 1 98 ? -13.398 -2.987 9.161 1.00 91.81 98 ILE A CA 1
ATOM 785 C C . ILE A 1 98 ? -12.126 -2.592 8.405 1.00 91.81 98 ILE A C 1
ATOM 787 O O . ILE A 1 98 ? -12.076 -1.549 7.751 1.00 91.81 98 ILE A O 1
ATOM 791 N N . LEU A 1 99 ? -11.069 -3.394 8.537 1.00 88.69 99 LEU A N 1
ATOM 792 C CA . LEU A 1 99 ? -9.814 -3.179 7.819 1.00 88.69 99 LEU A CA 1
ATOM 793 C C . LEU A 1 99 ? -9.946 -3.733 6.398 1.00 88.69 99 LEU A C 1
ATOM 795 O O . LEU A 1 99 ? -9.835 -4.935 6.179 1.00 88.69 99 LEU A O 1
ATOM 799 N N . ILE A 1 100 ? -10.177 -2.844 5.435 1.00 90.81 100 ILE A N 1
ATOM 800 C CA . ILE A 1 100 ? -10.089 -3.173 4.010 1.00 90.81 100 ILE A CA 1
ATOM 801 C C . ILE A 1 100 ? -8.645 -3.023 3.515 1.00 90.81 100 ILE A C 1
ATOM 803 O O . ILE A 1 100 ? -7.891 -2.178 4.010 1.00 90.81 100 ILE A O 1
ATOM 807 N N . GLY A 1 101 ? -8.263 -3.832 2.525 1.00 90.94 101 GLY A N 1
ATOM 808 C CA . GLY A 1 101 ? -6.969 -3.706 1.856 1.00 90.94 101 GLY A CA 1
ATOM 809 C C . GLY A 1 101 ? -6.785 -2.313 1.245 1.00 90.94 101 GLY A C 1
ATOM 810 O O . GLY A 1 101 ? -7.735 -1.711 0.745 1.00 90.94 101 GLY A O 1
ATOM 811 N N . ARG A 1 102 ? -5.557 -1.786 1.295 1.00 90.44 102 ARG A N 1
ATOM 812 C CA . ARG A 1 102 ? -5.188 -0.497 0.691 1.00 90.44 102 ARG A CA 1
ATOM 813 C C . ARG A 1 102 ? -4.170 -0.709 -0.419 1.00 90.44 102 ARG A C 1
ATOM 815 O O . ARG A 1 102 ? -3.285 -1.551 -0.296 1.00 90.44 102 ARG A O 1
ATOM 822 N N . LEU A 1 103 ? -4.277 0.083 -1.483 1.00 93.69 103 LEU A N 1
ATOM 823 C CA . LEU A 1 103 ? -3.298 0.072 -2.566 1.00 93.69 103 LEU A CA 1
ATOM 824 C C . LEU A 1 103 ? -1.985 0.714 -2.098 1.00 93.69 103 LEU A C 1
ATOM 826 O O . LEU A 1 103 ? -1.998 1.706 -1.367 1.00 93.69 103 LEU A O 1
ATOM 830 N N . HIS A 1 104 ? -0.851 0.176 -2.550 1.00 96.88 104 HIS A N 1
ATOM 831 C CA . HIS A 1 104 ? 0.449 0.790 -2.300 1.00 96.88 104 HIS A CA 1
ATOM 832 C C . HIS A 1 104 ? 0.489 2.212 -2.905 1.00 96.88 104 HIS A C 1
ATOM 834 O O . HIS A 1 104 ? 0.181 2.356 -4.094 1.00 96.88 104 HIS A O 1
ATOM 840 N N . PRO A 1 105 ? 0.900 3.261 -2.161 1.00 96.56 105 PRO A N 1
ATOM 841 C CA . PRO A 1 105 ? 0.838 4.649 -2.640 1.00 96.56 105 PRO A CA 1
ATOM 842 C C . PRO A 1 105 ? 1.572 4.879 -3.965 1.00 96.56 105 PRO A C 1
ATOM 844 O O . PRO A 1 105 ? 1.048 5.523 -4.870 1.00 96.56 105 PRO A O 1
ATOM 847 N N . TYR A 1 106 ? 2.752 4.273 -4.122 1.00 97.38 106 TYR A N 1
ATOM 848 C CA . TYR A 1 106 ? 3.518 4.360 -5.368 1.00 97.38 106 TYR A CA 1
ATOM 849 C C . TYR A 1 106 ? 2.776 3.738 -6.560 1.00 97.38 106 TYR A C 1
ATOM 851 O O . TYR A 1 106 ? 2.798 4.282 -7.660 1.00 97.38 106 TYR A O 1
ATOM 859 N N . ARG A 1 107 ? 2.038 2.640 -6.342 1.00 96.94 107 ARG A N 1
ATOM 860 C CA . ARG A 1 107 ? 1.244 2.020 -7.405 1.00 96.94 107 ARG A CA 1
ATOM 861 C C . ARG A 1 107 ? 0.078 2.915 -7.815 1.00 96.94 107 ARG A C 1
ATOM 863 O O . ARG A 1 107 ? -0.146 3.096 -9.007 1.00 96.94 107 ARG A O 1
ATOM 870 N N . ALA A 1 108 ? -0.598 3.530 -6.843 1.00 97.19 108 ALA A N 1
ATOM 871 C CA . ALA A 1 108 ? -1.668 4.493 -7.103 1.00 97.19 108 ALA A CA 1
ATOM 872 C C . ALA A 1 108 ? -1.180 5.677 -7.958 1.00 97.19 108 ALA A C 1
ATOM 874 O O . ALA A 1 108 ? -1.870 6.102 -8.886 1.00 97.19 108 ALA A O 1
ATOM 875 N N . TYR A 1 109 ? 0.028 6.175 -7.674 1.00 97.31 109 TYR A N 1
ATOM 876 C CA . TYR A 1 109 ? 0.677 7.218 -8.466 1.00 97.31 109 TYR A CA 1
ATOM 877 C C . TYR A 1 109 ? 0.956 6.763 -9.907 1.00 97.31 109 TYR A C 1
ATOM 879 O O . TYR A 1 109 ? 0.530 7.441 -10.844 1.00 97.31 109 TYR A O 1
ATOM 887 N N . LEU A 1 110 ? 1.590 5.597 -10.095 1.00 97.00 110 LEU A N 1
ATOM 888 C CA . LEU A 1 110 ? 1.876 5.042 -11.426 1.00 97.00 110 LEU A CA 1
ATOM 889 C C . LEU A 1 110 ? 0.601 4.839 -12.254 1.00 97.00 110 LEU A C 1
ATOM 891 O O . LEU A 1 110 ? 0.561 5.200 -13.427 1.00 97.00 110 LEU A O 1
ATOM 895 N N . ASP A 1 111 ? -0.466 4.323 -11.642 1.00 96.69 111 ASP A N 1
ATOM 896 C CA . ASP A 1 111 ? -1.758 4.139 -12.309 1.00 96.69 111 ASP A CA 1
ATOM 897 C C . ASP A 1 111 ? -2.419 5.486 -12.666 1.00 96.69 111 ASP A C 1
ATOM 899 O O . ASP A 1 111 ? -3.180 5.589 -13.631 1.00 96.69 111 ASP A O 1
ATOM 903 N N . GLY A 1 112 ? -2.126 6.548 -11.910 1.00 97.56 112 GLY A N 1
ATOM 904 C CA . GLY A 1 112 ? -2.494 7.922 -12.253 1.00 97.56 112 GLY A CA 1
ATOM 905 C C . GLY A 1 112 ? -1.749 8.443 -13.484 1.00 97.56 112 GLY A C 1
ATOM 906 O O . GLY A 1 112 ? -2.385 8.963 -14.400 1.00 97.56 112 GLY A O 1
ATOM 907 N N . VAL A 1 113 ? -0.423 8.277 -13.532 1.00 97.25 113 VAL A N 1
ATOM 908 C CA . VAL A 1 113 ? 0.409 8.689 -14.679 1.00 97.25 113 VAL A CA 1
ATOM 909 C C . VAL A 1 113 ? 0.027 7.911 -15.939 1.00 97.25 113 VAL A C 1
ATOM 911 O O . VAL A 1 113 ? -0.218 8.531 -16.973 1.00 97.25 113 VAL A O 1
ATOM 914 N N . ARG A 1 114 ? -0.132 6.581 -15.834 1.00 97.00 114 ARG A N 1
ATOM 915 C CA . ARG A 1 114 ? -0.588 5.720 -16.938 1.00 97.00 114 ARG A CA 1
ATOM 916 C C . ARG A 1 114 ? -1.874 6.264 -17.555 1.00 97.00 114 ARG A C 1
ATOM 918 O O . ARG A 1 114 ? -1.924 6.496 -18.755 1.00 97.00 114 ARG A O 1
ATOM 925 N N . ARG A 1 115 ? -2.908 6.505 -16.739 1.00 97.69 115 ARG A N 1
ATOM 926 C CA . ARG A 1 115 ? -4.213 6.983 -17.231 1.00 97.69 115 ARG A CA 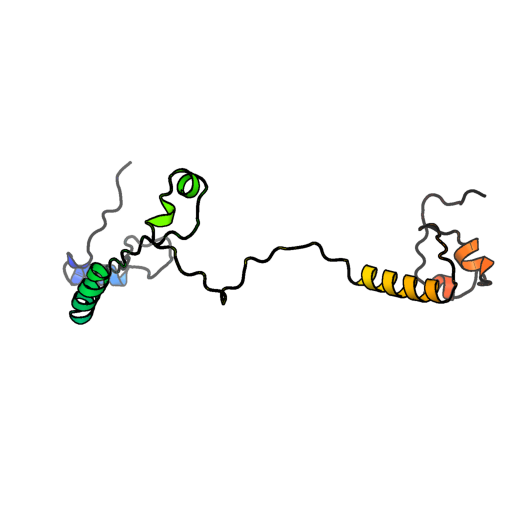1
ATOM 927 C C . ARG A 1 115 ? -4.116 8.317 -17.968 1.00 97.69 115 ARG A C 1
ATOM 929 O O . ARG A 1 115 ? -4.785 8.488 -18.981 1.00 97.69 115 ARG A O 1
ATOM 936 N N . LYS A 1 116 ? -3.277 9.239 -17.489 1.00 98.12 116 LYS A N 1
ATOM 937 C CA . LYS A 1 116 ? -3.060 10.532 -18.152 1.00 98.12 116 LYS A CA 1
ATOM 938 C C . LYS A 1 116 ? -2.409 10.360 -19.525 1.00 98.12 116 LYS A C 1
ATOM 940 O O . LYS A 1 116 ? -2.906 10.923 -20.492 1.00 98.12 116 LYS A O 1
ATOM 945 N N . LEU A 1 117 ? -1.354 9.554 -19.630 1.00 97.94 117 LEU A N 1
ATOM 946 C CA . LEU A 1 117 ? -0.684 9.310 -20.912 1.00 97.94 117 LEU A CA 1
ATOM 947 C C . LEU A 1 117 ? -1.604 8.596 -21.911 1.00 97.94 117 LEU A C 1
ATOM 949 O O . LEU A 1 117 ? -1.705 9.029 -23.054 1.00 97.94 117 LEU A O 1
ATOM 953 N N . LEU A 1 118 ? -2.362 7.592 -21.460 1.00 97.69 118 LEU A N 1
ATOM 954 C CA . LEU A 1 118 ? -3.360 6.923 -22.302 1.00 97.69 118 LEU A CA 1
ATOM 955 C C . LEU A 1 118 ? -4.430 7.903 -22.810 1.00 97.69 118 LEU A C 1
ATOM 957 O O . LEU A 1 118 ? -4.822 7.840 -23.969 1.00 97.69 118 LEU A O 1
ATOM 961 N N . SER A 1 119 ? -4.873 8.851 -21.975 1.00 97.88 119 SER A N 1
ATOM 962 C CA . SER A 1 119 ? -5.854 9.866 -22.394 1.00 97.88 119 SER A CA 1
ATOM 963 C C . SER A 1 119 ? -5.325 10.851 -23.441 1.00 97.88 119 SER A C 1
ATOM 965 O O . SER A 1 119 ? -6.114 11.464 -24.151 1.00 97.88 119 SER A O 1
ATOM 967 N N . LEU A 1 120 ? -4.001 10.982 -23.559 1.00 98.06 120 LEU A N 1
ATOM 968 C CA . LEU A 1 120 ? -3.338 11.778 -24.592 1.00 98.06 120 LEU A CA 1
ATOM 969 C C . LEU A 1 120 ? -3.094 10.980 -25.887 1.00 98.06 120 LEU A C 1
ATOM 971 O O . LEU A 1 120 ? -2.523 11.522 -26.828 1.00 98.06 120 LEU A O 1
ATOM 975 N N . GLY A 1 121 ? -3.512 9.709 -25.945 1.00 97.88 121 GLY A N 1
ATOM 976 C CA . GLY A 1 121 ? -3.343 8.838 -27.111 1.00 97.88 121 GLY A CA 1
ATOM 977 C C . GLY A 1 121 ? -2.016 8.077 -27.159 1.00 97.88 121 GLY A C 1
ATOM 978 O O . GLY A 1 121 ? -1.716 7.465 -28.179 1.00 97.88 121 GLY A O 1
ATOM 979 N N . PHE A 1 122 ? -1.219 8.092 -26.085 1.00 98.06 122 PHE A N 1
ATOM 980 C CA . PHE A 1 122 ? -0.023 7.250 -25.997 1.00 98.06 122 PHE A CA 1
ATOM 981 C C . PHE A 1 122 ? -0.405 5.785 -25.764 1.00 98.06 122 PHE A C 1
ATOM 983 O O . PHE A 1 122 ? -1.399 5.493 -25.099 1.00 98.06 122 PHE A O 1
ATOM 990 N N . GLU A 1 123 ? 0.429 4.867 -26.246 1.00 96.88 123 GLU A N 1
ATOM 991 C CA . GLU A 1 123 ? 0.294 3.427 -26.021 1.00 96.88 123 GLU A CA 1
ATOM 992 C C . GLU A 1 123 ? 1.280 2.942 -24.945 1.00 96.88 123 GLU A C 1
ATOM 994 O O . GLU A 1 123 ? 2.413 3.420 -24.854 1.00 96.88 123 GLU A O 1
ATOM 999 N N . GLU A 1 124 ? 0.854 2.003 -24.092 1.00 95.50 124 GLU A N 1
ATOM 1000 C CA . GLU A 1 124 ? 1.726 1.431 -23.060 1.00 95.50 124 GLU A CA 1
ATOM 1001 C C . GLU A 1 124 ? 2.671 0.383 -23.665 1.00 95.50 124 GLU A C 1
ATOM 1003 O O . GLU A 1 124 ? 2.232 -0.669 -24.124 1.00 95.50 124 GLU A O 1
ATOM 1008 N N . MET A 1 125 ? 3.979 0.628 -23.572 1.00 94.06 125 MET A N 1
ATOM 1009 C CA . MET A 1 125 ? 5.011 -0.350 -23.922 1.00 94.06 125 MET A CA 1
ATOM 1010 C C . MET A 1 125 ? 5.509 -1.081 -22.669 1.00 94.06 125 MET A C 1
ATOM 1012 O O . MET A 1 125 ? 5.652 -0.486 -21.599 1.00 94.06 125 MET A O 1
ATOM 1016 N N . LYS A 1 126 ? 5.787 -2.383 -22.794 1.00 92.88 126 LYS A N 1
ATOM 1017 C CA . LYS A 1 126 ? 6.338 -3.220 -21.715 1.00 92.88 126 LYS A CA 1
ATOM 1018 C C . LYS A 1 126 ? 7.683 -3.793 -22.143 1.00 92.88 126 LYS A C 1
ATOM 1020 O O . LYS A 1 126 ? 7.806 -4.280 -23.260 1.00 92.88 126 LYS A O 1
ATOM 1025 N N . GLY A 1 127 ? 8.649 -3.766 -21.230 1.00 91.25 127 GLY A N 1
ATOM 1026 C CA . GLY A 1 127 ? 9.977 -4.348 -21.413 1.00 91.25 127 GLY A CA 1
ATOM 1027 C C . GLY A 1 127 ? 10.302 -5.400 -20.346 1.00 91.25 127 GLY A C 1
ATOM 1028 O O . GLY A 1 127 ? 9.574 -5.522 -19.351 1.00 91.25 127 GLY A O 1
ATOM 1029 N N . PRO A 1 128 ? 11.371 -6.184 -20.548 1.00 91.38 128 PRO A N 1
ATOM 1030 C CA . PRO A 1 128 ? 11.891 -7.101 -19.543 1.00 91.38 128 PRO A CA 1
ATOM 1031 C C . PRO A 1 128 ? 12.491 -6.345 -18.345 1.00 91.38 128 PRO A C 1
ATOM 1033 O O . PRO A 1 128 ? 12.832 -5.170 -18.426 1.00 91.38 128 PRO A O 1
ATOM 1036 N N . LEU A 1 129 ? 12.644 -7.039 -17.211 1.00 90.62 129 LEU A N 1
ATOM 1037 C CA . LEU A 1 129 ? 13.331 -6.484 -16.033 1.00 90.62 129 LEU A CA 1
ATOM 1038 C C . LEU A 1 129 ? 14.851 -6.406 -16.215 1.00 90.62 129 LEU A C 1
ATOM 1040 O O . LEU A 1 129 ? 15.502 -5.560 -15.611 1.00 90.62 129 LEU A O 1
ATOM 1044 N N . VAL A 1 130 ? 15.410 -7.330 -16.998 1.00 90.62 130 VAL A N 1
ATOM 1045 C CA . VAL A 1 130 ? 16.828 -7.361 -17.354 1.00 90.62 130 VAL A CA 1
ATOM 1046 C C . VAL A 1 130 ? 16.924 -6.951 -18.806 1.00 90.62 130 VAL A C 1
ATOM 1048 O O . VAL A 1 130 ? 16.373 -7.644 -19.662 1.00 90.62 130 VAL A O 1
ATOM 1051 N N . GLU A 1 131 ? 17.632 -5.857 -19.059 1.00 91.06 131 GLU A N 1
ATOM 1052 C CA . GLU A 1 131 ? 17.887 -5.385 -20.410 1.00 91.06 131 GLU A CA 1
ATOM 1053 C C . GLU A 1 131 ? 19.309 -5.641 -20.888 1.00 91.06 131 GLU A C 1
ATOM 1055 O O . GLU A 1 131 ? 20.240 -5.834 -20.102 1.00 91.06 131 GLU A O 1
ATOM 1060 N N . THR A 1 132 ? 19.464 -5.657 -22.209 1.00 91.56 132 THR A N 1
ATOM 1061 C CA . THR A 1 132 ? 20.783 -5.759 -22.843 1.00 91.56 132 THR A CA 1
ATOM 1062 C C . THR A 1 132 ? 21.499 -4.412 -22.836 1.00 91.56 132 THR A C 1
ATOM 1064 O O . THR A 1 132 ? 20.871 -3.361 -22.965 1.00 91.56 132 THR A O 1
ATOM 1067 N N . GLU A 1 133 ? 22.831 -4.437 -22.750 1.00 89.31 133 GLU A N 1
ATOM 1068 C CA . GLU A 1 133 ? 23.646 -3.217 -22.836 1.00 89.31 133 GLU A CA 1
ATOM 1069 C C . GLU A 1 133 ? 23.428 -2.476 -24.164 1.00 89.31 133 GLU A C 1
ATOM 1071 O O . GLU A 1 133 ? 23.407 -1.247 -24.193 1.00 89.31 133 GLU A O 1
ATOM 1076 N N . PHE A 1 134 ? 23.166 -3.224 -25.238 1.00 90.75 134 PHE A N 1
ATOM 1077 C CA . PHE A 1 134 ? 22.832 -2.659 -26.537 1.00 90.75 134 PHE A CA 1
ATOM 1078 C C . PHE A 1 134 ? 21.573 -1.779 -26.476 1.00 90.75 134 PHE A C 1
ATOM 1080 O O . PHE A 1 134 ? 21.637 -0.603 -26.828 1.00 90.75 134 PHE A O 1
ATOM 1087 N N . TRP A 1 135 ? 20.443 -2.309 -25.990 1.00 91.25 135 TRP A N 1
ATOM 1088 C CA . TRP A 1 135 ? 19.179 -1.559 -25.935 1.00 91.25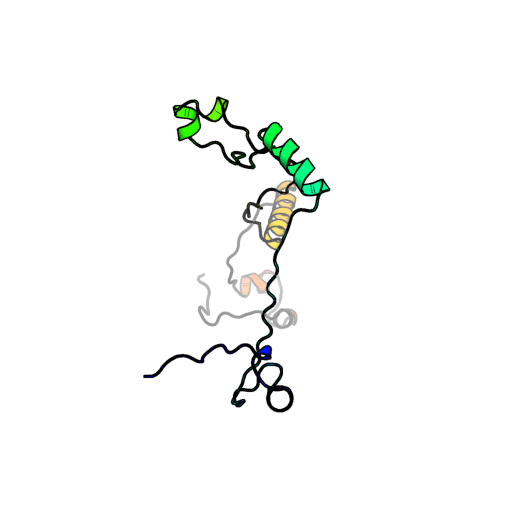 135 TRP A CA 1
ATOM 1089 C C . TRP A 1 135 ? 19.199 -0.421 -24.914 1.00 91.25 135 TRP A C 1
ATOM 1091 O O . TRP A 1 135 ? 18.647 0.644 -25.179 1.00 91.25 135 TRP A O 1
ATOM 1101 N N . ASN A 1 136 ? 19.849 -0.622 -23.765 1.00 89.88 136 ASN A N 1
ATOM 1102 C CA . ASN A 1 136 ? 19.881 0.388 -22.710 1.00 89.88 136 ASN A CA 1
ATOM 1103 C C . ASN A 1 136 ? 20.898 1.514 -22.981 1.00 89.88 136 ASN A C 1
ATOM 1105 O O . ASN A 1 136 ? 20.746 2.598 -22.423 1.00 89.88 136 ASN A O 1
ATOM 1109 N N . MET A 1 137 ? 21.930 1.272 -23.809 1.00 90.06 137 MET A N 1
ATOM 1110 C CA . MET A 1 137 ? 23.031 2.222 -24.031 1.00 90.06 137 MET A CA 1
ATOM 1111 C C . MET A 1 137 ? 23.311 2.505 -25.516 1.00 90.06 137 MET A C 1
ATOM 1113 O O . MET A 1 137 ? 23.155 3.644 -25.959 1.00 90.06 137 MET A O 1
ATOM 1117 N N . ASP A 1 138 ? 23.744 1.501 -26.287 1.00 91.19 138 ASP A N 1
ATOM 1118 C CA . ASP A 1 138 ? 24.241 1.704 -27.660 1.00 91.19 138 ASP A CA 1
ATOM 1119 C C . ASP A 1 138 ? 23.146 2.254 -28.591 1.00 91.19 138 ASP A C 1
ATOM 1121 O O . ASP A 1 138 ? 23.381 3.208 -29.334 1.00 91.19 138 ASP A O 1
ATOM 1125 N N . ALA A 1 139 ? 21.928 1.709 -28.501 1.00 93.19 139 ALA A N 1
ATOM 1126 C CA . ALA A 1 139 ? 20.766 2.142 -29.282 1.00 93.19 139 ALA A CA 1
ATOM 1127 C C . ALA A 1 139 ? 20.311 3.575 -28.947 1.00 93.19 139 ALA A C 1
ATOM 1129 O O . ALA A 1 139 ? 19.667 4.230 -29.765 1.00 93.19 139 ALA A O 1
ATOM 1130 N N . LEU A 1 140 ? 20.670 4.074 -27.761 1.00 91.56 140 LEU A N 1
ATOM 1131 C CA . LEU A 1 140 ? 20.395 5.437 -27.302 1.00 91.56 140 LEU A CA 1
ATOM 1132 C C . LEU A 1 140 ? 21.583 6.383 -27.548 1.00 91.56 140 LEU A C 1
ATOM 1134 O O . LEU A 1 140 ? 21.652 7.455 -26.951 1.00 91.56 140 LEU A O 1
ATOM 1138 N N . PHE A 1 141 ? 22.517 5.990 -28.424 1.00 91.06 141 PHE A N 1
ATOM 1139 C CA . PHE A 1 141 ? 23.708 6.759 -28.802 1.00 91.06 141 PHE A CA 1
ATOM 1140 C C . PHE A 1 141 ? 24.637 7.103 -27.631 1.00 91.06 141 PHE A C 1
ATOM 1142 O O . PHE A 1 141 ? 25.378 8.086 -27.686 1.00 91.06 141 PHE A O 1
ATOM 1149 N N . MET A 1 142 ? 24.647 6.285 -26.576 1.00 90.50 142 MET A N 1
ATOM 1150 C CA . MET A 1 142 ? 25.577 6.458 -25.466 1.00 90.50 142 MET A CA 1
ATOM 1151 C C . MET A 1 142 ? 26.820 5.587 -25.683 1.00 90.50 142 MET A C 1
ATOM 1153 O O . MET A 1 142 ? 26.711 4.376 -25.530 1.00 90.50 142 MET A O 1
ATOM 1157 N N . PRO A 1 143 ? 28.007 6.137 -26.007 1.00 89.06 143 PRO A N 1
ATOM 1158 C CA . PRO A 1 143 ? 29.185 5.335 -26.348 1.00 89.06 143 PRO A CA 1
ATOM 1159 C C . PRO A 1 143 ? 29.765 4.562 -25.150 1.00 89.06 143 PRO A C 1
ATOM 1161 O O . PRO A 1 143 ? 29.515 4.902 -23.994 1.00 89.06 143 PRO A O 1
ATOM 1164 N N . GLN A 1 144 ? 30.584 3.538 -25.424 1.00 86.19 144 GLN A N 1
ATOM 1165 C CA . GLN A 1 144 ? 31.170 2.648 -24.402 1.00 86.19 144 GLN A CA 1
ATOM 1166 C C . GLN A 1 144 ? 32.021 3.377 -23.354 1.00 86.19 144 GLN A C 1
ATOM 1168 O O . GLN A 1 144 ? 32.014 3.009 -22.185 1.00 86.19 144 GLN A O 1
ATOM 1173 N N . PHE A 1 145 ? 32.705 4.451 -23.749 1.00 85.81 145 PHE A N 1
ATOM 1174 C CA . PHE A 1 145 ? 33.549 5.249 -22.854 1.00 85.81 145 PHE A CA 1
ATOM 1175 C C . PHE A 1 145 ? 32.796 6.410 -22.183 1.00 85.81 145 PHE A C 1
ATOM 1177 O O . PHE A 1 145 ? 33.416 7.275 -21.566 1.00 85.81 145 PHE A O 1
ATOM 1184 N N . HIS A 1 146 ? 31.466 6.477 -22.324 1.00 83.81 146 HIS A N 1
ATOM 1185 C CA . HIS A 1 146 ? 30.682 7.574 -21.771 1.00 83.81 146 HIS A CA 1
ATOM 1186 C C . HIS A 1 146 ? 30.609 7.482 -20.244 1.00 83.81 146 HIS A C 1
ATOM 1188 O O . HIS A 1 146 ? 30.185 6.463 -19.697 1.00 83.81 146 HIS A O 1
ATOM 1194 N N . ALA A 1 147 ? 30.941 8.575 -19.548 1.00 82.88 147 ALA A N 1
ATOM 1195 C CA . ALA A 1 147 ? 30.944 8.618 -18.085 1.00 82.88 147 ALA A CA 1
ATOM 1196 C C . ALA A 1 147 ? 29.592 8.206 -17.475 1.00 82.88 147 ALA A C 1
ATOM 1198 O O . ALA A 1 147 ? 29.559 7.555 -16.433 1.00 82.88 147 ALA A O 1
ATOM 1199 N N . ALA A 1 148 ? 28.475 8.497 -18.155 1.00 77.94 148 ALA A N 1
ATOM 1200 C CA . ALA A 1 148 ? 27.147 8.116 -17.674 1.00 77.94 148 ALA A CA 1
ATOM 1201 C C . ALA A 1 148 ? 26.930 6.592 -17.561 1.00 77.94 148 ALA A C 1
ATOM 1203 O O . ALA A 1 148 ? 26.119 6.174 -16.742 1.00 77.94 148 ALA A O 1
ATOM 1204 N N . ARG A 1 149 ? 27.700 5.744 -18.267 1.00 80.12 149 ARG A N 1
ATOM 1205 C CA . ARG A 1 149 ? 27.640 4.281 -18.057 1.00 80.12 149 ARG A CA 1
ATOM 1206 C C . ARG A 1 149 ? 28.109 3.864 -16.662 1.00 80.12 149 ARG A C 1
ATOM 1208 O O . ARG A 1 149 ? 27.606 2.884 -16.124 1.00 80.12 149 ARG A O 1
ATOM 1215 N N . ASN A 1 150 ? 29.030 4.629 -16.075 1.00 72.31 150 ASN A N 1
ATOM 1216 C CA . ASN A 1 150 ? 29.555 4.385 -14.733 1.00 72.31 150 ASN A CA 1
ATOM 1217 C C . ASN A 1 150 ? 28.825 5.202 -13.654 1.00 72.31 150 ASN A C 1
ATOM 1219 O O . ASN A 1 150 ? 28.776 4.769 -12.512 1.00 72.31 150 ASN A O 1
ATOM 1223 N N . ILE A 1 151 ? 28.248 6.361 -13.997 1.00 64.06 151 ILE A N 1
ATOM 1224 C CA . ILE A 1 151 ? 27.556 7.246 -13.034 1.00 64.06 151 ILE A CA 1
ATOM 1225 C C . ILE A 1 151 ? 26.199 6.674 -12.583 1.00 64.06 151 ILE A C 1
ATOM 1227 O O . ILE A 1 151 ? 25.713 7.026 -11.514 1.00 64.06 151 ILE A O 1
ATOM 1231 N N . HIS A 1 152 ? 25.573 5.802 -13.377 1.00 68.56 152 HIS A N 1
ATOM 1232 C CA . HIS A 1 152 ? 24.227 5.285 -13.099 1.00 68.56 152 HIS A CA 1
ATOM 1233 C C . HIS A 1 152 ? 24.173 3.998 -12.254 1.00 68.56 152 HIS A C 1
ATOM 1235 O O . HIS A 1 152 ? 23.106 3.392 -12.194 1.00 68.56 152 HIS A O 1
ATOM 1241 N N . ASP A 1 153 ? 25.274 3.571 -11.619 1.00 74.44 153 ASP A N 1
ATOM 1242 C CA . 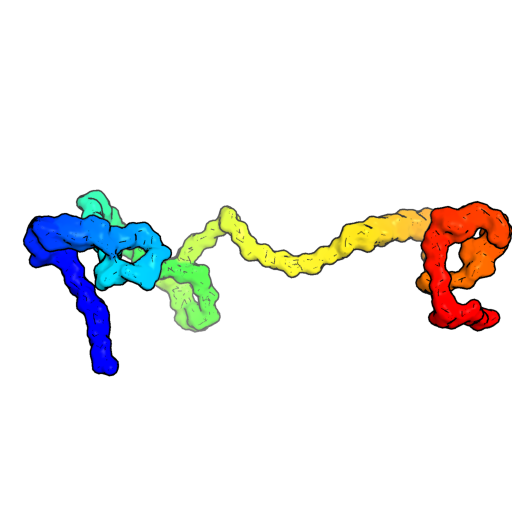ASP A 1 153 ? 25.336 2.357 -10.780 1.00 74.44 153 ASP A CA 1
ATOM 1243 C C . ASP A 1 153 ? 24.630 1.144 -11.426 1.00 74.44 153 ASP A C 1
ATOM 1245 O O . ASP A 1 153 ? 23.772 0.483 -10.833 1.00 74.44 153 ASP A O 1
ATOM 1249 N N . ALA A 1 154 ? 24.954 0.873 -12.696 1.00 80.94 154 ALA A N 1
ATOM 1250 C CA . ALA A 1 154 ? 24.328 -0.204 -13.451 1.00 80.94 154 ALA A CA 1
ATOM 1251 C C . ALA A 1 154 ? 24.663 -1.576 -12.837 1.00 80.94 154 ALA A C 1
ATOM 1253 O O . ALA A 1 154 ? 25.828 -1.965 -12.721 1.00 80.94 154 ALA A O 1
ATOM 1254 N N . TYR A 1 155 ? 23.629 -2.341 -12.482 1.00 87.00 155 TYR A N 1
ATOM 1255 C CA . TYR A 1 155 ? 23.788 -3.708 -11.994 1.00 87.00 155 TYR A CA 1
ATOM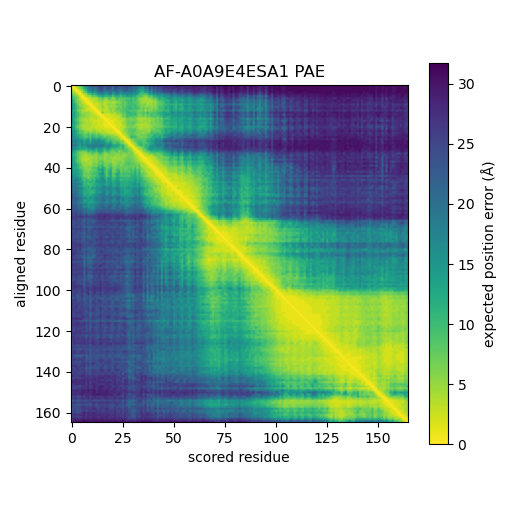 1256 C C . TYR A 1 155 ? 23.926 -4.680 -13.166 1.00 87.00 155 TYR A C 1
ATOM 1258 O O . TYR A 1 155 ? 22.981 -4.902 -13.922 1.00 87.00 155 TYR A O 1
ATOM 1266 N N . TYR A 1 156 ? 25.094 -5.312 -13.281 1.00 87.19 156 TYR A N 1
ATOM 1267 C CA . TYR A 1 156 ? 25.344 -6.338 -14.291 1.00 87.19 156 TYR A CA 1
ATOM 1268 C C . TYR A 1 156 ? 24.964 -7.726 -13.782 1.00 87.19 156 TYR A C 1
ATOM 1270 O O . TYR A 1 156 ? 25.310 -8.140 -12.672 1.00 87.19 156 TYR A O 1
ATOM 1278 N N . VAL A 1 157 ? 24.271 -8.481 -14.629 1.00 90.25 157 VAL A N 1
ATOM 1279 C CA . VAL A 1 157 ? 23.853 -9.843 -14.309 1.00 90.25 157 VAL A CA 1
ATOM 1280 C C . VAL A 1 157 ? 25.001 -10.814 -14.587 1.00 90.25 157 VAL A C 1
ATOM 1282 O O . VAL A 1 157 ? 25.518 -10.890 -15.697 1.00 90.25 157 VAL A O 1
ATOM 1285 N N . LYS A 1 158 ? 25.388 -11.616 -13.585 1.00 91.69 158 LYS A N 1
ATOM 1286 C CA . LYS A 1 158 ? 26.467 -12.612 -13.739 1.00 91.69 158 LYS A CA 1
ATOM 1287 C C . LYS A 1 158 ? 26.082 -13.774 -14.665 1.00 91.69 158 LYS A C 1
ATOM 1289 O O . LYS A 1 158 ? 26.949 -14.340 -15.326 1.00 91.69 158 LYS A O 1
ATOM 1294 N N . LYS A 1 159 ? 24.808 -14.182 -14.672 1.00 90.12 159 LYS A N 1
ATOM 1295 C CA . LYS A 1 159 ? 24.249 -15.212 -15.564 1.00 90.12 159 LYS A CA 1
ATOM 1296 C C . LYS A 1 159 ? 22.776 -14.903 -15.873 1.00 90.12 159 LYS A C 1
ATOM 1298 O O . LYS A 1 159 ? 22.019 -14.752 -14.916 1.00 90.12 159 LYS A O 1
ATOM 1303 N N . PRO A 1 160 ? 22.347 -14.893 -17.146 1.00 86.38 160 PRO A N 1
ATOM 1304 C CA . PRO A 1 160 ? 23.133 -15.145 -18.359 1.00 86.38 160 PRO A CA 1
ATOM 1305 C C . PRO A 1 160 ? 24.024 -13.951 -18.751 1.00 86.38 160 PRO A C 1
ATOM 1307 O O . PRO A 1 160 ? 23.658 -12.809 -18.518 1.00 86.38 160 PRO A O 1
ATOM 1310 N N . VAL A 1 161 ? 25.187 -14.224 -19.359 1.00 86.25 161 VAL A N 1
ATOM 1311 C CA . VAL A 1 161 ? 26.146 -13.185 -19.818 1.00 86.25 161 VAL A CA 1
ATOM 1312 C C . VAL A 1 161 ? 25.815 -12.677 -21.230 1.00 86.25 161 VAL A C 1
ATOM 1314 O O . VAL A 1 161 ? 26.341 -11.668 -21.680 1.00 86.25 161 VAL A O 1
ATOM 1317 N N . ARG A 1 162 ? 24.958 -13.391 -21.965 1.00 85.44 162 ARG A N 1
ATOM 1318 C CA . ARG A 1 162 ? 24.546 -13.049 -23.330 1.00 85.44 162 ARG A CA 1
ATOM 1319 C C . ARG A 1 162 ? 23.033 -13.161 -23.428 1.00 85.44 162 ARG A C 1
ATOM 1321 O O . ARG A 1 162 ? 22.460 -14.108 -22.882 1.00 85.44 162 ARG A O 1
ATOM 1328 N N . SER A 1 163 ? 22.400 -12.221 -24.120 1.00 83.69 163 SER A N 1
ATOM 1329 C CA . SER A 1 163 ? 21.002 -12.365 -24.515 1.00 83.69 163 SER A CA 1
ATOM 1330 C C . SER A 1 163 ? 20.885 -13.355 -25.671 1.00 83.69 163 SER A C 1
ATOM 1332 O O . SER A 1 163 ? 21.853 -13.626 -26.387 1.00 83.69 163 SER A O 1
ATOM 1334 N N . LYS A 1 164 ? 19.690 -13.921 -25.845 1.00 76.62 164 LYS A N 1
ATOM 1335 C CA . LYS A 1 164 ? 19.349 -14.566 -27.114 1.00 76.62 164 LYS A CA 1
ATOM 1336 C C . LYS A 1 164 ? 19.206 -13.470 -28.176 1.00 76.62 164 LYS A C 1
ATOM 1338 O O . LYS A 1 164 ? 18.800 -12.360 -27.827 1.00 76.62 164 LYS A O 1
ATOM 1343 N N . ALA A 1 165 ? 19.622 -13.784 -29.401 1.00 58.34 165 ALA A N 1
ATOM 1344 C CA . ALA A 1 165 ? 19.417 -12.925 -30.564 1.00 58.34 165 ALA A CA 1
ATOM 1345 C C . ALA A 1 165 ? 17.921 -12.751 -30.851 1.00 58.34 165 ALA A C 1
ATOM 1347 O O . ALA A 1 165 ? 17.169 -13.720 -30.581 1.00 58.34 165 ALA A O 1
#

Mean predicted aligned error: 16.22 Å

Secondary structure (DSSP, 8-state):
---------GGGS-HHHHHHHHHH--SS--TT-S--------------HHHHHHHHHHHHTT--S--B-S--HHHHHHSGGGSSPBPPP-TTSPPPP-------HHHHHHHHHHHHHHHTTPPPP---SS--HHHHTGGGT--TT-THHHHTT----SS-SS---

Solvent-accessible surface area (backbone atoms only — not comparable to full-atom values): 11449 Å² total; per-residue (Å²): 143,77,84,72,86,79,89,70,68,70,82,80,49,57,71,72,57,42,53,53,52,60,73,61,31,68,85,75,90,64,102,80,54,97,52,81,86,76,91,77,82,86,82,87,86,75,78,49,78,70,49,53,57,48,49,51,53,38,59,75,66,66,63,78,77,76,49,46,81,69,93,50,74,67,34,63,75,71,53,53,62,78,80,54,55,65,54,81,83,66,84,88,59,81,74,84,83,79,88,72,91,76,79,58,69,70,56,57,49,51,57,48,53,50,53,54,45,46,73,72,71,52,80,93,82,85,79,72,96,75,78,54,68,52,71,76,27,51,75,70,72,44,59,94,85,38,67,67,69,67,73,64,71,70,84,79,63,86,75,70,82,67,79,84,132

Nearest PDB structures (foldseek):
  3l4g-assembly1_C  TM=8.035E-01  e=1.734E-04  Homo sapiens
  3l4g-assembly3_K  TM=7.962E-01  e=2.304E-04  Homo sapiens

Radius of gyration: 40.15 Å; Cα contacts (8 Å, |Δi|>4): 56; chains: 1; bounding box: 76×43×101 Å

Sequence (165 aa):
EAGDGAELNLDDFTEEIQSYIRERTSKRGKGRAAVRVDERLERMYRLTPPGVRTLGRILDTNLTGEEVSRLTPEMIQSGAWKNVSFRRYDISIKPPRILIGRLHPYRAYLDGVRRKLLSLGFEEMKGPLVETEFWNMDALFMPQFHAARNIHDAYYVKKPVRSKA